Protein AF-A0A0E0KAC9-F1 (afdb_monomer_lite)

Organism: Or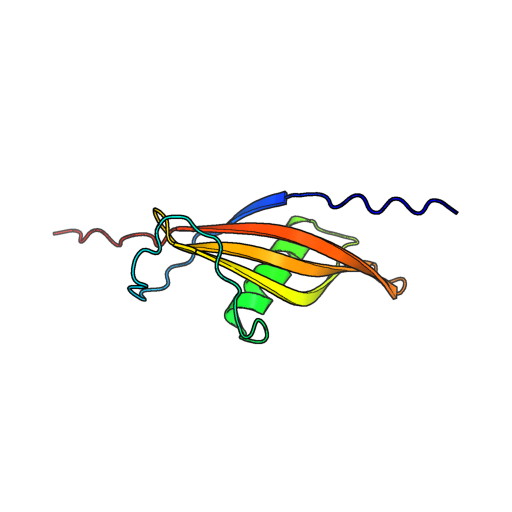yza punctata (NCBI:txid4537)

Radius of gyration: 15.36 Å; chains: 1; bounding box: 44×31×40 Å

InterPro domains:
  IPR027214 Cystatin [PTHR47116] (4-94)
  IPR046350 Cystatin superfamily [SSF54403] (27-96)

pLDDT: mean 71.43, std 19.16, range [36.19, 92.94]

Secondary structure (DSSP, 8-state):
--------EEEEEEE-----------S--EEPS---SHHHHHHHHHHHHHH-TT-EEEEEEEEEEEEESEEEEEEEEEEE-TTS-EEEEEEEEEEE--------

Structure (mmCIF, N/CA/C/O backbone):
data_AF-A0A0E0KAC9-F1
#
_entry.id   AF-A0A0E0KAC9-F1
#
loop_
_atom_site.group_PDB
_atom_site.id
_atom_site.type_symbol
_atom_site.label_atom_id
_atom_site.label_alt_id
_atom_site.label_comp_id
_atom_site.label_asym_id
_atom_site.label_entity_id
_atom_site.label_seq_id
_atom_site.pdbx_PDB_ins_code
_atom_site.Cartn_x
_atom_site.Cartn_y
_atom_site.Cartn_z
_atom_site.occupancy
_atom_site.B_iso_or_equiv
_atom_site.auth_seq_id
_atom_site.auth_comp_id
_atom_site.auth_asym_id
_atom_site.auth_atom_id
_atom_site.pdbx_PDB_model_num
ATOM 1 N N . MET A 1 1 ? 11.929 13.397 -23.222 1.00 40.72 1 MET A N 1
ATOM 2 C CA . MET A 1 1 ? 11.764 13.675 -21.781 1.00 40.72 1 MET A CA 1
ATOM 3 C C . MET A 1 1 ? 10.333 14.124 -21.546 1.00 40.72 1 MET A C 1
ATOM 5 O O . MET A 1 1 ? 9.969 15.207 -21.978 1.00 40.72 1 MET A O 1
ATOM 9 N N . ARG A 1 2 ? 9.494 13.271 -20.958 1.00 36.19 2 ARG A N 1
ATOM 10 C CA . ARG A 1 2 ? 8.177 13.662 -20.447 1.00 36.19 2 ARG A CA 1
ATOM 11 C C . ARG A 1 2 ? 8.116 13.187 -19.005 1.00 36.19 2 ARG A C 1
ATOM 13 O O . ARG A 1 2 ? 7.694 12.076 -18.722 1.00 36.19 2 ARG A O 1
ATOM 20 N N . THR A 1 3 ? 8.656 14.007 -18.112 1.00 47.09 3 THR A N 1
ATOM 21 C CA . THR A 1 3 ? 8.401 13.917 -16.676 1.00 47.09 3 THR A CA 1
ATOM 22 C C . THR A 1 3 ? 6.943 14.287 -16.462 1.00 47.09 3 THR A C 1
ATOM 24 O O . THR A 1 3 ? 6.596 15.458 -16.337 1.00 47.09 3 THR A O 1
ATOM 27 N N . SER A 1 4 ? 6.073 13.291 -16.499 1.00 42.19 4 SER A N 1
ATOM 28 C CA . SER A 1 4 ? 4.675 13.453 -16.129 1.00 42.19 4 SER A CA 1
ATOM 29 C C . SER A 1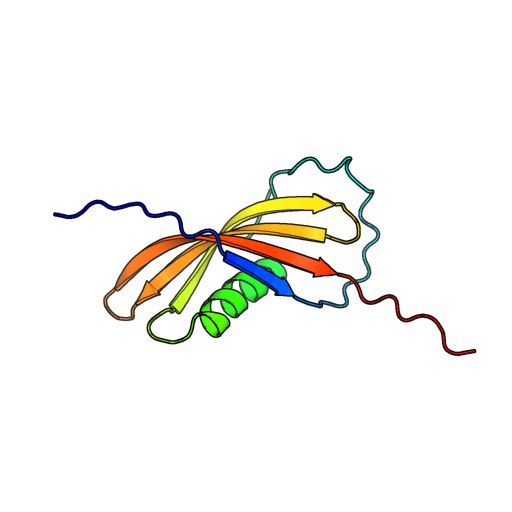 4 ? 4.425 12.535 -14.946 1.00 42.19 4 SER A C 1
ATOM 31 O O . SER A 1 4 ? 4.032 11.387 -15.109 1.00 42.19 4 SER A O 1
ATOM 33 N N . CYS A 1 5 ? 4.701 13.053 -13.746 1.00 42.25 5 CYS A N 1
ATOM 34 C CA . CYS A 1 5 ? 4.273 12.477 -12.475 1.00 42.25 5 CYS A CA 1
ATOM 35 C C . CYS A 1 5 ? 2.743 12.591 -12.368 1.00 42.25 5 CYS A C 1
ATOM 37 O O . CYS A 1 5 ? 2.223 13.386 -11.590 1.00 42.25 5 CYS A O 1
ATOM 39 N N . ALA A 1 6 ? 2.009 11.860 -13.202 1.00 42.56 6 ALA A N 1
ATOM 40 C CA . ALA A 1 6 ? 0.571 11.725 -13.055 1.00 42.56 6 ALA A CA 1
ATOM 41 C C . ALA A 1 6 ? 0.330 10.687 -11.957 1.00 42.56 6 ALA A C 1
ATOM 43 O O . ALA A 1 6 ? 0.359 9.484 -12.204 1.00 42.56 6 ALA A O 1
ATOM 44 N N . ALA A 1 7 ? 0.144 11.147 -10.720 1.00 42.84 7 ALA A N 1
ATOM 45 C CA . ALA A 1 7 ? -0.365 10.293 -9.659 1.00 42.84 7 ALA A CA 1
ATOM 46 C C . ALA A 1 7 ? -1.823 9.946 -9.996 1.00 42.84 7 ALA A C 1
ATOM 48 O O . ALA A 1 7 ? -2.740 10.687 -9.649 1.00 42.84 7 ALA A O 1
ATOM 49 N N . ALA A 1 8 ? -2.034 8.852 -10.730 1.00 46.41 8 ALA A N 1
ATOM 50 C CA . ALA A 1 8 ? -3.355 8.266 -10.894 1.00 46.41 8 ALA A CA 1
ATOM 51 C C . ALA A 1 8 ? -3.876 7.881 -9.501 1.00 46.41 8 ALA A C 1
ATOM 53 O O . ALA A 1 8 ? -3.180 7.188 -8.760 1.00 46.41 8 ALA A O 1
ATOM 54 N N . ILE A 1 9 ? -5.057 8.380 -9.131 1.00 45.03 9 ILE A N 1
ATOM 55 C CA . ILE A 1 9 ? -5.749 8.015 -7.892 1.00 45.03 9 ILE A CA 1
ATOM 56 C C . ILE A 1 9 ? -6.815 6.995 -8.286 1.00 45.03 9 ILE A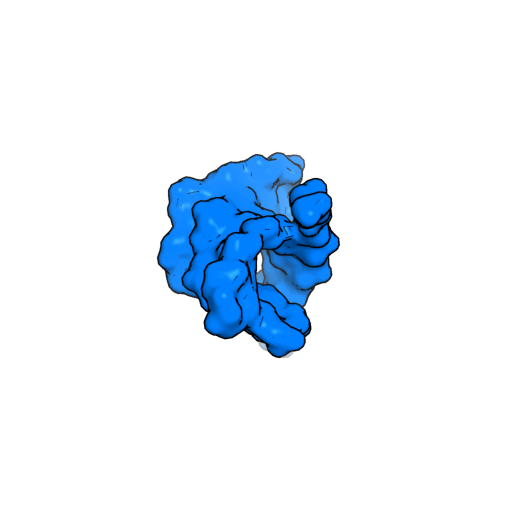 C 1
ATOM 58 O O . ILE A 1 9 ? -7.761 7.341 -8.988 1.00 45.03 9 ILE A O 1
ATOM 62 N N . LEU A 1 10 ? -6.630 5.744 -7.868 1.00 50.53 10 LEU A N 1
ATOM 63 C CA . LEU A 1 10 ? -7.565 4.642 -8.103 1.00 50.53 10 LEU A CA 1
ATOM 64 C C . LEU A 1 10 ? -8.240 4.260 -6.784 1.00 50.53 10 LEU A C 1
ATOM 66 O O . LEU A 1 10 ? -7.556 4.127 -5.767 1.00 50.53 10 LEU A O 1
ATOM 70 N N . LEU A 1 11 ? -9.563 4.103 -6.819 1.00 50.47 11 LEU A N 1
ATOM 71 C CA . LEU A 1 11 ? -10.410 3.738 -5.685 1.00 50.47 11 LEU A CA 1
ATOM 72 C C . LEU A 1 11 ? -10.928 2.318 -5.907 1.00 50.47 11 LEU A C 1
ATOM 74 O O . LEU A 1 11 ? -11.662 2.083 -6.865 1.00 50.47 11 LEU A O 1
ATOM 78 N N . ILE A 1 12 ? -10.527 1.380 -5.053 1.00 57.62 12 ILE A N 1
ATOM 79 C CA . ILE A 1 12 ? -10.849 -0.039 -5.217 1.00 57.62 12 ILE A CA 1
ATOM 80 C C . ILE A 1 12 ? -11.465 -0.565 -3.914 1.00 57.62 12 ILE A C 1
ATOM 82 O O . ILE A 1 12 ? -10.965 -0.309 -2.821 1.00 57.62 12 ILE A O 1
ATOM 86 N N . VAL A 1 13 ? -12.597 -1.262 -4.004 1.00 53.97 13 VAL A N 1
ATOM 87 C CA . VAL A 1 13 ? -13.338 -1.761 -2.834 1.00 53.97 13 VAL A CA 1
ATOM 88 C C . VAL A 1 13 ? -12.980 -3.229 -2.613 1.00 53.97 13 VAL A C 1
ATOM 90 O O . VAL A 1 13 ? -13.336 -4.077 -3.426 1.00 53.97 13 VAL A O 1
ATOM 93 N N . ALA A 1 14 ? -12.267 -3.533 -1.529 1.00 54.12 14 ALA A N 1
ATOM 94 C CA . ALA A 1 14 ? -11.881 -4.892 -1.160 1.00 54.12 14 ALA A CA 1
ATOM 95 C C . ALA A 1 14 ? -12.733 -5.371 0.023 1.00 54.12 14 ALA A C 1
ATOM 97 O O . ALA A 1 14 ? -12.659 -4.825 1.118 1.00 54.12 14 ALA A O 1
ATOM 98 N N . VAL A 1 15 ? -13.531 -6.422 -0.157 1.00 45.19 15 VAL A N 1
ATOM 99 C CA . VAL A 1 15 ? -14.273 -7.036 0.956 1.00 45.19 15 VAL A CA 1
ATOM 100 C C . VAL A 1 15 ? -13.360 -8.057 1.636 1.00 45.19 15 VAL A C 1
ATOM 102 O O . VAL A 1 15 ? -13.108 -9.124 1.083 1.00 45.19 15 VAL A O 1
ATOM 105 N N . ALA A 1 16 ? -12.846 -7.737 2.826 1.00 44.41 16 ALA A N 1
ATOM 106 C CA . ALA A 1 16 ? -12.033 -8.655 3.625 1.00 44.41 16 ALA A CA 1
ATOM 107 C C . ALA A 1 16 ? -12.674 -8.887 5.001 1.00 44.41 16 ALA A C 1
ATOM 109 O O . ALA A 1 16 ? -12.963 -7.946 5.741 1.00 44.41 16 ALA A O 1
ATOM 110 N N . ALA A 1 17 ? -12.882 -10.156 5.359 1.00 37.41 17 ALA A N 1
ATOM 111 C CA . ALA A 1 17 ? -13.380 -10.561 6.669 1.00 37.41 17 ALA A CA 1
ATOM 112 C C . ALA A 1 17 ? -12.226 -10.574 7.688 1.00 37.41 17 ALA A C 1
ATOM 114 O O . ALA A 1 17 ? -11.546 -11.583 7.857 1.00 37.41 17 ALA A O 1
ATOM 115 N N . ALA A 1 18 ? -11.982 -9.445 8.353 1.00 40.69 18 ALA A N 1
ATOM 116 C CA . ALA A 1 18 ? -11.028 -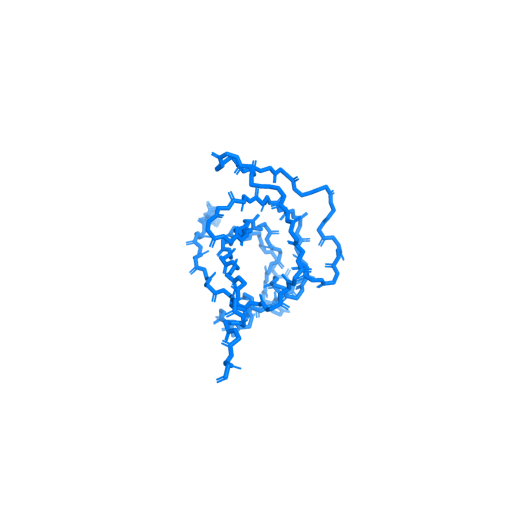9.352 9.457 1.00 40.69 18 ALA A CA 1
ATOM 117 C C . ALA A 1 18 ? -11.717 -8.766 10.697 1.00 40.69 18 ALA A C 1
ATOM 119 O O . ALA A 1 18 ? -12.050 -7.584 10.742 1.00 40.69 18 ALA A O 1
ATOM 120 N N . ALA A 1 19 ? -11.936 -9.607 11.709 1.00 38.81 19 ALA A N 1
ATOM 121 C CA . ALA A 1 19 ? -12.463 -9.192 13.002 1.00 38.81 19 ALA A CA 1
ATOM 122 C C . ALA A 1 19 ? -11.329 -8.620 13.868 1.00 38.81 19 ALA A C 1
ATOM 124 O O . ALA A 1 19 ? -10.624 -9.349 14.561 1.00 38.81 19 ALA A O 1
ATOM 125 N N . ALA A 1 20 ? -11.154 -7.303 13.827 1.00 41.09 20 ALA A N 1
ATOM 126 C CA . ALA A 1 20 ? -10.424 -6.561 14.845 1.00 41.09 20 ALA A CA 1
ATOM 127 C C . ALA A 1 20 ? -11.165 -5.245 15.086 1.00 41.09 20 ALA A C 1
ATOM 129 O O . ALA A 1 20 ? -11.274 -4.414 14.187 1.00 41.09 20 ALA A O 1
ATOM 130 N N . ALA A 1 21 ? -11.711 -5.073 16.291 1.00 43.06 21 ALA A N 1
ATOM 131 C CA . ALA A 1 21 ? -12.328 -3.824 16.713 1.00 43.06 21 ALA A CA 1
ATOM 132 C C . ALA A 1 21 ? -11.231 -2.759 16.860 1.00 43.06 21 ALA A C 1
ATOM 134 O O . ALA A 1 21 ? -10.556 -2.680 17.885 1.00 43.06 21 ALA A O 1
ATOM 135 N N . VAL A 1 22 ? -11.005 -1.978 15.804 1.00 49.25 22 VAL A N 1
ATOM 136 C CA . VAL A 1 22 ? -10.117 -0.813 15.839 1.00 49.25 22 VAL A CA 1
ATOM 137 C C . VAL A 1 22 ? -10.982 0.390 16.197 1.00 49.25 22 VAL A C 1
ATOM 139 O O . VAL A 1 22 ? -11.963 0.664 15.509 1.00 49.25 22 VAL A O 1
ATOM 142 N N . ALA A 1 23 ? -10.659 1.059 17.307 1.00 46.25 23 ALA A N 1
ATOM 143 C CA . ALA A 1 23 ? -11.359 2.250 17.785 1.00 46.25 23 ALA A CA 1
ATOM 144 C C . ALA A 1 23 ? -11.567 3.249 16.639 1.00 46.25 23 ALA A C 1
ATOM 146 O O . ALA A 1 23 ? -10.619 3.554 15.921 1.00 46.25 23 ALA A O 1
ATOM 147 N N . ALA A 1 24 ? -12.800 3.716 16.444 1.00 46.38 24 ALA A N 1
ATOM 148 C CA . ALA A 1 24 ? -13.129 4.672 15.397 1.00 46.38 24 ALA A CA 1
ATOM 149 C C . ALA A 1 24 ? -12.372 5.990 15.636 1.00 46.38 24 ALA A C 1
ATOM 151 O O . ALA A 1 24 ? -12.770 6.794 16.475 1.00 46.38 24 ALA A O 1
ATOM 152 N N . ASP A 1 25 ? -11.262 6.181 14.925 1.00 54.00 25 ASP A N 1
ATOM 153 C CA . ASP A 1 25 ? -10.661 7.492 14.711 1.00 54.00 25 ASP A CA 1
ATOM 154 C C . ASP A 1 25 ? -11.632 8.328 13.858 1.00 54.00 25 ASP A C 1
ATOM 156 O O . ASP A 1 25 ? -12.295 7.810 12.963 1.00 54.00 25 ASP A O 1
ATOM 160 N N . ASP A 1 26 ? -11.726 9.614 14.173 1.00 55.78 26 ASP A N 1
ATOM 161 C CA . ASP A 1 26 ? -12.676 10.654 13.735 1.00 55.78 26 ASP A CA 1
ATOM 162 C C . ASP A 1 26 ? -12.774 10.958 12.219 1.00 55.78 26 ASP A C 1
ATOM 164 O O . ASP A 1 26 ? -13.270 12.012 11.815 1.00 55.78 26 ASP A O 1
ATOM 168 N N . GLY A 1 27 ? -12.313 10.057 11.354 1.00 64.50 27 GLY A N 1
ATOM 169 C CA . GLY A 1 27 ? -12.193 10.289 9.920 1.00 64.50 27 GLY A CA 1
ATOM 170 C C . GLY A 1 27 ? -10.867 10.934 9.504 1.00 64.50 27 GLY A C 1
ATOM 171 O O . GLY A 1 27 ? -10.688 11.224 8.320 1.00 64.50 27 GLY A O 1
ATOM 172 N N . SER A 1 28 ? -9.901 11.123 10.403 1.00 82.00 28 SER A N 1
ATOM 173 C CA . SER A 1 28 ? -8.549 11.533 10.015 1.00 82.00 28 SER A CA 1
ATOM 174 C C . SER A 1 28 ? -7.723 10.370 9.442 1.00 82.00 28 SER A C 1
ATOM 176 O O . SER A 1 28 ? -7.813 9.222 9.878 1.00 82.00 28 SER A O 1
ATOM 178 N N . TRP A 1 29 ? -6.888 10.662 8.441 1.00 87.38 29 TRP A N 1
ATOM 179 C CA . TRP A 1 29 ? -5.947 9.693 7.873 1.00 87.38 29 TRP A CA 1
ATOM 180 C C . TRP A 1 29 ? -4.690 9.586 8.741 1.00 87.38 29 TRP A C 1
ATOM 182 O O . TRP A 1 29 ? -3.826 10.466 8.707 1.00 87.38 29 TRP A O 1
ATOM 192 N N . THR A 1 30 ? -4.523 8.471 9.444 1.00 89.75 30 THR A N 1
ATOM 193 C CA . THR A 1 30 ? -3.350 8.199 10.282 1.00 89.75 30 THR A CA 1
ATOM 194 C C . THR A 1 30 ? -2.280 7.420 9.506 1.00 89.75 30 THR A C 1
ATOM 196 O O . THR A 1 30 ? -2.608 6.437 8.834 1.00 89.75 30 THR A O 1
ATOM 199 N N . PRO A 1 31 ? -0.988 7.786 9.591 1.00 90.75 31 PRO A N 1
ATOM 200 C CA . PRO A 1 31 ? 0.092 6.993 9.007 1.00 90.75 31 PRO A CA 1
ATOM 201 C C . PRO A 1 31 ? 0.137 5.566 9.567 1.00 90.75 31 PRO A C 1
ATOM 203 O O . PRO A 1 31 ? 0.002 5.351 10.771 1.00 90.75 31 PRO A O 1
ATOM 206 N N . ILE A 1 32 ? 0.383 4.587 8.699 1.00 89.44 32 ILE A N 1
ATOM 207 C CA . ILE A 1 32 ? 0.663 3.208 9.105 1.00 89.44 32 ILE A CA 1
ATOM 208 C C . ILE A 1 32 ? 2.165 3.099 9.367 1.00 89.44 32 ILE A C 1
ATOM 210 O O . ILE A 1 32 ? 2.966 3.306 8.457 1.00 89.44 32 ILE A O 1
ATOM 214 N N . GLY A 1 33 ? 2.545 2.766 10.603 1.00 87.50 33 GLY A N 1
ATOM 215 C CA . GLY A 1 33 ? 3.953 2.723 11.018 1.00 87.50 33 GLY A CA 1
ATOM 216 C C . GLY A 1 33 ? 4.800 1.714 10.236 1.00 87.50 33 GLY A C 1
ATOM 217 O O . GLY A 1 33 ? 5.930 2.019 9.868 1.00 87.50 33 GLY A O 1
ATOM 218 N N . SER A 1 34 ? 4.247 0.535 9.933 1.00 90.94 34 SER A N 1
ATOM 219 C CA . SER A 1 34 ? 4.894 -0.448 9.062 1.00 90.94 34 SER A CA 1
ATOM 220 C C . SER A 1 34 ? 3.910 -1.055 8.072 1.00 90.94 34 SER A C 1
ATOM 222 O O . SER A 1 34 ? 2.879 -1.603 8.457 1.00 90.94 34 SER A O 1
ATOM 224 N N . VAL A 1 35 ? 4.266 -0.994 6.789 1.00 90.19 35 VAL A N 1
ATOM 225 C CA . VAL A 1 35 ? 3.502 -1.587 5.683 1.00 90.19 35 VAL A CA 1
ATOM 226 C C . VAL A 1 35 ? 4.075 -2.921 5.205 1.00 90.19 35 VAL A C 1
ATOM 228 O O . VAL A 1 35 ? 3.572 -3.494 4.245 1.00 90.19 35 VAL A O 1
ATOM 231 N N . SER A 1 36 ? 5.123 -3.442 5.851 1.00 90.25 36 SER A N 1
ATOM 232 C CA . SER A 1 36 ? 5.749 -4.715 5.460 1.00 90.25 36 SER A CA 1
ATOM 233 C C . SER A 1 36 ? 4.916 -5.947 5.824 1.00 90.25 36 SER A C 1
ATOM 235 O O . SER A 1 36 ? 5.223 -7.044 5.362 1.00 90.25 36 SER A O 1
ATOM 237 N N . GLY A 1 37 ? 3.866 -5.782 6.634 1.00 90.19 37 GLY A N 1
ATOM 238 C CA . GLY A 1 37 ? 2.963 -6.867 7.007 1.00 90.19 37 GLY A CA 1
ATOM 239 C C . GLY A 1 37 ? 2.315 -7.524 5.785 1.00 90.19 37 GLY A C 1
ATOM 240 O O . GLY A 1 37 ? 1.892 -6.835 4.854 1.00 90.19 37 GLY A O 1
ATOM 241 N N . ALA A 1 38 ? 2.205 -8.856 5.814 1.00 90.25 38 ALA A N 1
ATOM 242 C CA . ALA A 1 38 ? 1.699 -9.656 4.696 1.00 90.25 38 ALA A CA 1
ATOM 243 C C . ALA A 1 38 ? 0.329 -9.177 4.189 1.00 90.25 38 ALA A C 1
ATOM 245 O O . ALA A 1 38 ? 0.124 -9.087 2.983 1.00 90.25 38 ALA A O 1
ATOM 246 N N . HIS A 1 39 ? -0.566 -8.778 5.097 1.00 85.81 39 HIS A N 1
ATOM 247 C CA . HIS A 1 39 ? -1.884 -8.245 4.751 1.00 85.81 39 HIS A CA 1
ATOM 248 C C . HIS A 1 39 ? -1.813 -7.006 3.837 1.00 85.81 39 HIS A C 1
ATOM 250 O O . HIS A 1 39 ? -2.503 -6.943 2.824 1.00 85.81 39 HIS A O 1
ATOM 256 N N . PHE A 1 40 ? -0.935 -6.040 4.130 1.00 89.06 40 PHE A N 1
ATOM 257 C CA . PHE A 1 40 ? -0.798 -4.835 3.304 1.00 89.06 40 PHE A CA 1
ATOM 258 C C . PHE A 1 40 ? -0.159 -5.140 1.950 1.00 89.06 40 PHE A C 1
ATOM 260 O O . PHE A 1 40 ? -0.567 -4.581 0.935 1.00 89.06 40 PHE A O 1
ATOM 267 N N . GLN A 1 41 ? 0.811 -6.058 1.916 1.00 92.94 41 GLN A N 1
ATOM 268 C CA . GLN A 1 41 ? 1.427 -6.488 0.661 1.00 92.94 41 GLN A CA 1
ATOM 269 C C . GLN A 1 41 ? 0.424 -7.226 -0.237 1.00 92.94 41 GLN A C 1
ATOM 271 O O . GLN A 1 41 ? 0.408 -6.981 -1.437 1.00 92.94 41 GLN A O 1
ATOM 276 N N . GLN A 1 42 ? -0.457 -8.053 0.334 1.00 90.31 42 GLN A N 1
ATOM 277 C CA . GLN A 1 42 ? -1.542 -8.708 -0.402 1.00 90.31 42 GLN A CA 1
ATOM 278 C C . GLN A 1 42 ? -2.521 -7.699 -1.008 1.00 90.31 42 GLN A C 1
ATOM 280 O O . GLN A 1 42 ? -2.888 -7.848 -2.169 1.00 90.31 42 GLN A O 1
ATOM 285 N N . LEU A 1 43 ? -2.899 -6.650 -0.266 1.00 87.50 43 LEU A N 1
ATOM 286 C CA . LEU A 1 43 ? -3.744 -5.585 -0.817 1.00 87.50 43 LEU A CA 1
ATOM 287 C C . LEU A 1 43 ? -3.048 -4.880 -1.985 1.00 87.50 43 LEU A C 1
ATOM 289 O O . LEU A 1 43 ? -3.656 -4.689 -3.029 1.00 87.50 43 LEU A O 1
ATOM 293 N N . GLY A 1 44 ? -1.763 -4.544 -1.848 1.00 87.31 44 GLY A N 1
ATOM 294 C CA . GLY A 1 44 ? -0.998 -3.943 -2.941 1.00 87.31 44 GLY A CA 1
ATOM 295 C C . GLY A 1 44 ? -0.855 -4.853 -4.171 1.00 87.31 44 GLY A C 1
ATOM 296 O O . GLY A 1 44 ? -0.946 -4.363 -5.295 1.00 87.31 44 GLY A O 1
ATOM 297 N N . GLN A 1 45 ? -0.662 -6.160 -3.966 1.00 90.19 45 GLN A N 1
ATOM 298 C CA . GLN A 1 45 ? -0.617 -7.156 -5.040 1.00 90.19 45 GLN A CA 1
ATOM 299 C C . GLN A 1 45 ? -1.954 -7.234 -5.771 1.00 90.19 45 GLN A C 1
ATOM 301 O O . GLN A 1 45 ? -1.978 -7.164 -6.994 1.00 90.19 45 GLN A O 1
ATOM 306 N N . TRP A 1 46 ? -3.055 -7.305 -5.024 1.00 87.38 46 TRP A N 1
ATOM 307 C CA . TRP A 1 46 ? -4.392 -7.356 -5.600 1.00 87.38 46 TRP A CA 1
ATOM 308 C C . TRP A 1 46 ? -4.685 -6.144 -6.492 1.00 87.38 46 TRP A C 1
ATOM 310 O O . TRP A 1 46 ? -5.232 -6.307 -7.576 1.00 87.38 46 TRP A O 1
ATOM 320 N N . VAL A 1 47 ? -4.238 -4.943 -6.101 1.00 84.75 47 VAL A N 1
ATOM 321 C CA . VAL A 1 47 ? -4.362 -3.756 -6.964 1.00 84.75 47 VAL A CA 1
ATOM 322 C C . VAL A 1 47 ? -3.593 -3.915 -8.280 1.00 84.75 47 VAL A C 1
ATOM 324 O O . VAL A 1 47 ? -4.087 -3.519 -9.332 1.00 84.75 47 VAL A O 1
ATOM 327 N N . ALA A 1 48 ? -2.390 -4.491 -8.254 1.00 85.88 48 ALA A N 1
ATOM 328 C CA . ALA A 1 48 ? -1.647 -4.741 -9.487 1.00 85.88 48 ALA A CA 1
ATOM 329 C C . ALA A 1 48 ? -2.323 -5.802 -10.369 1.00 85.88 48 ALA A C 1
ATOM 331 O O . ALA A 1 48 ? -2.290 -5.677 -11.591 1.00 85.88 48 ALA A O 1
ATOM 332 N N . ASP A 1 49 ? -2.929 -6.820 -9.754 1.00 88.25 49 ASP A N 1
ATOM 333 C CA . ASP A 1 49 ? -3.659 -7.868 -10.466 1.00 88.25 49 ASP A CA 1
ATOM 334 C C . ASP A 1 49 ? -4.916 -7.304 -11.148 1.00 88.25 49 ASP A C 1
ATOM 336 O O . ASP A 1 49 ? -5.170 -7.631 -12.307 1.00 88.25 49 ASP A O 1
ATOM 340 N N . ASP A 1 50 ? -5.643 -6.404 -10.476 1.00 85.75 50 ASP A N 1
ATOM 341 C CA . ASP A 1 50 ? -6.810 -5.697 -11.026 1.00 85.75 50 ASP A CA 1
ATOM 342 C C . ASP A 1 50 ? -6.431 -4.777 -12.200 1.00 85.75 50 ASP A C 1
ATOM 344 O O . ASP A 1 50 ? -7.105 -4.753 -13.230 1.00 85.75 50 ASP A O 1
ATOM 348 N N . LEU A 1 51 ? -5.288 -4.086 -12.101 1.00 83.75 51 LEU A N 1
ATOM 349 C CA . LEU A 1 51 ? -4.747 -3.273 -13.199 1.00 83.75 51 LEU A CA 1
ATOM 350 C C . LEU A 1 51 ? -4.328 -4.106 -14.418 1.00 83.75 51 LEU A C 1
ATOM 352 O O . LEU A 1 51 ? -4.271 -3.582 -15.534 1.00 83.75 51 LEU A O 1
ATOM 356 N N . GLY A 1 52 ? -4.017 -5.385 -14.213 1.00 83.56 52 GLY A N 1
ATOM 357 C CA . GLY A 1 52 ? -3.626 -6.308 -15.265 1.00 83.56 52 GLY A CA 1
ATOM 358 C C . GLY A 1 52 ? -2.270 -5.998 -15.912 1.00 83.56 52 GLY A C 1
ATOM 359 O O . GLY A 1 52 ? -1.507 -5.106 -15.532 1.00 83.56 52 GLY A O 1
ATOM 360 N N . ALA A 1 53 ? -1.922 -6.786 -16.931 1.00 84.06 53 ALA A N 1
ATOM 361 C CA . ALA A 1 53 ? -0.657 -6.623 -17.641 1.00 84.06 53 ALA A CA 1
ATOM 362 C C . ALA A 1 53 ? -0.574 -5.255 -18.363 1.00 84.06 53 ALA A C 1
ATOM 364 O O . ALA A 1 53 ? -1.562 -4.805 -18.936 1.00 84.06 53 ALA A O 1
ATOM 365 N N . PRO A 1 54 ? 0.612 -4.610 -18.415 1.00 82.62 54 PRO A N 1
ATOM 366 C CA . PRO A 1 54 ? 1.922 -5.128 -18.018 1.00 82.62 54 PRO A CA 1
ATOM 367 C C . PRO A 1 54 ? 2.303 -4.845 -16.555 1.00 82.62 54 PRO A C 1
ATOM 369 O O . PRO A 1 54 ? 3.476 -5.022 -16.216 1.00 82.62 54 PRO A O 1
ATOM 372 N N . MET A 1 55 ? 1.372 -4.391 -15.712 1.00 84.81 55 MET A N 1
ATOM 373 C CA . MET A 1 55 ? 1.677 -3.978 -14.345 1.00 84.81 55 MET A CA 1
ATOM 374 C C . MET A 1 55 ? 2.068 -5.175 -13.481 1.00 84.81 55 MET A C 1
ATOM 376 O O . MET A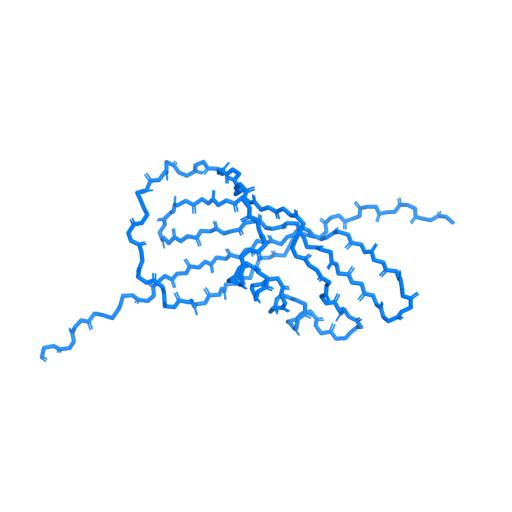 1 55 ? 1.426 -6.221 -13.472 1.00 84.81 55 MET A O 1
ATOM 380 N N . ARG A 1 56 ? 3.181 -5.026 -12.768 1.00 88.44 56 ARG A N 1
ATOM 381 C CA . ARG A 1 56 ? 3.667 -5.962 -11.762 1.00 88.44 56 ARG A CA 1
ATOM 382 C C . ARG A 1 56 ? 3.786 -5.241 -10.441 1.00 88.44 56 ARG A C 1
ATOM 384 O O . ARG A 1 56 ? 4.365 -4.156 -10.370 1.00 88.44 56 ARG A O 1
ATOM 391 N N . PHE A 1 57 ? 3.280 -5.883 -9.404 1.00 90.69 57 PHE A N 1
ATOM 392 C CA . PHE A 1 57 ? 3.509 -5.476 -8.034 1.00 90.69 57 PHE A CA 1
ATOM 393 C C . PHE A 1 57 ? 4.964 -5.721 -7.627 1.00 90.69 57 PHE A C 1
ATOM 395 O O . PHE A 1 57 ? 5.531 -6.772 -7.930 1.00 90.69 57 PHE A O 1
ATOM 402 N N . TYR A 1 58 ? 5.552 -4.762 -6.911 1.00 91.19 58 TYR A N 1
ATOM 403 C CA . TYR A 1 58 ? 6.839 -4.951 -6.239 1.00 91.19 58 TYR A CA 1
ATOM 404 C C . TYR A 1 58 ? 6.688 -4.929 -4.723 1.00 91.19 58 TYR A C 1
ATOM 406 O O . TYR A 1 58 ? 7.149 -5.845 -4.048 1.00 91.19 58 TYR A O 1
ATOM 414 N N . ARG A 1 59 ? 6.096 -3.856 -4.183 1.00 92.69 59 ARG A N 1
ATOM 415 C CA . ARG A 1 59 ? 5.826 -3.704 -2.747 1.00 92.69 59 ARG A CA 1
ATOM 416 C C . ARG A 1 59 ? 4.927 -2.513 -2.462 1.00 92.69 59 ARG A C 1
ATOM 418 O O . ARG A 1 59 ? 4.949 -1.516 -3.187 1.00 92.69 59 ARG A O 1
ATOM 425 N N . VAL A 1 60 ? 4.263 -2.545 -1.314 1.00 91.94 60 VAL A N 1
ATOM 426 C CA . VAL A 1 60 ? 3.753 -1.322 -0.681 1.00 91.94 60 VAL A CA 1
ATOM 427 C C . VAL A 1 60 ? 4.917 -0.552 -0.054 1.00 91.94 60 VAL A C 1
ATOM 429 O O . VAL A 1 60 ? 5.724 -1.120 0.681 1.00 91.94 60 VAL A O 1
ATOM 432 N N . VAL A 1 61 ? 5.021 0.739 -0.372 1.00 92.38 61 VAL A N 1
ATOM 433 C CA . VAL A 1 61 ? 6.086 1.648 0.084 1.00 92.38 61 VAL A CA 1
ATOM 434 C C . VAL A 1 61 ? 5.679 2.371 1.363 1.00 92.38 61 VAL A C 1
ATOM 436 O O . VAL A 1 61 ? 6.484 2.512 2.277 1.00 92.38 61 VAL A O 1
ATOM 439 N N . SER A 1 62 ? 4.436 2.840 1.427 1.00 90.19 62 SER A N 1
ATOM 440 C CA . SER A 1 62 ? 3.873 3.500 2.604 1.00 90.19 62 SER A CA 1
ATOM 441 C C . SER A 1 62 ? 2.352 3.435 2.570 1.00 90.19 62 SER A C 1
ATOM 443 O O . SER A 1 62 ? 1.759 3.073 1.552 1.00 90.19 62 SER A O 1
ATOM 445 N N . GLY A 1 63 ? 1.714 3.765 3.690 1.00 89.50 63 GLY A N 1
ATOM 446 C CA . GLY A 1 63 ? 0.267 3.732 3.788 1.00 89.50 63 GLY A CA 1
ATOM 447 C C . GLY A 1 63 ? -0.281 4.641 4.874 1.00 89.50 63 GLY A C 1
ATOM 448 O O . GLY A 1 63 ? 0.410 4.975 5.838 1.00 89.50 63 GLY A O 1
ATOM 449 N N . LYS A 1 64 ? -1.539 5.025 4.706 1.00 91.44 64 LYS A N 1
ATOM 450 C CA . LYS A 1 64 ? -2.376 5.658 5.718 1.00 91.44 64 LYS A CA 1
ATOM 451 C C . LYS A 1 64 ? -3.621 4.808 5.917 1.00 91.44 64 LYS A C 1
ATOM 453 O O . LYS A 1 64 ? -4.055 4.128 4.989 1.00 91.44 64 LYS A O 1
ATOM 458 N N . ARG A 1 65 ? -4.186 4.854 7.114 1.00 88.62 65 ARG A N 1
ATOM 459 C CA . ARG A 1 65 ? -5.477 4.250 7.429 1.00 88.62 65 ARG A CA 1
ATOM 460 C C . ARG A 1 65 ? -6.437 5.306 7.945 1.00 88.62 65 ARG A C 1
ATOM 462 O O . ARG A 1 65 ? -6.000 6.294 8.524 1.00 88.62 65 ARG A O 1
ATOM 469 N N . GLN A 1 66 ? -7.718 5.066 7.760 1.00 86.00 66 GLN A N 1
ATOM 470 C CA . GLN A 1 66 ? -8.792 5.863 8.329 1.00 86.00 66 GLN A CA 1
ATOM 471 C C . GLN A 1 66 ? -9.865 4.886 8.805 1.00 86.00 66 GLN A C 1
ATOM 473 O O . GLN A 1 66 ? -10.281 4.009 8.045 1.00 86.00 66 GLN A O 1
ATOM 478 N N . ASN A 1 67 ? -10.299 5.026 10.054 1.00 78.44 67 ASN A N 1
ATOM 479 C CA . ASN A 1 67 ? -11.430 4.264 10.567 1.00 78.44 67 ASN A CA 1
ATOM 480 C C . ASN A 1 67 ? -12.710 5.050 10.241 1.00 78.44 67 ASN A C 1
ATOM 482 O O . ASN A 1 67 ? -12.809 6.237 10.528 1.00 78.44 67 ASN A O 1
ATOM 486 N N . ALA A 1 68 ? -13.656 4.412 9.559 1.00 74.19 68 ALA A N 1
ATOM 487 C CA . ALA A 1 68 ? -14.924 5.002 9.128 1.00 74.19 68 ALA A CA 1
ATOM 488 C C . ALA A 1 68 ? -16.045 3.962 9.331 1.00 74.19 68 ALA A C 1
ATOM 490 O O . ALA A 1 68 ? -16.054 3.253 10.336 1.00 74.19 68 ALA A O 1
ATOM 491 N N . ALA A 1 69 ? -16.961 3.791 8.372 1.00 69.94 69 ALA A N 1
ATOM 492 C CA . ALA A 1 69 ? -17.889 2.651 8.324 1.00 69.94 69 ALA A CA 1
ATOM 493 C C . ALA A 1 69 ? -17.178 1.345 7.878 1.00 69.94 69 ALA A C 1
ATOM 495 O O . ALA A 1 69 ? -17.629 0.645 6.973 1.00 69.94 69 ALA A O 1
ATOM 496 N N . GLY A 1 70 ? -16.009 1.067 8.460 1.00 74.00 70 GLY A N 1
ATOM 497 C CA . GLY A 1 70 ? -15.018 0.094 7.996 1.00 74.00 70 GLY A CA 1
ATOM 498 C C . GLY A 1 70 ? -13.596 0.630 8.184 1.00 74.00 70 GLY A C 1
ATOM 499 O O . GLY A 1 70 ? -13.388 1.614 8.897 1.00 74.00 70 GLY A O 1
ATOM 500 N N . ILE A 1 71 ? -12.618 0.004 7.531 1.00 78.88 71 ILE A N 1
ATOM 501 C CA . ILE A 1 71 ? -11.237 0.493 7.500 1.00 78.88 71 ILE A CA 1
ATOM 502 C C . ILE A 1 71 ? -10.911 0.897 6.066 1.00 78.88 71 ILE A C 1
ATOM 504 O O . ILE A 1 71 ? -10.929 0.071 5.158 1.00 78.88 71 ILE A O 1
ATOM 508 N N . ASN A 1 72 ? -10.572 2.163 5.859 1.00 83.31 72 ASN A N 1
ATOM 509 C CA . ASN A 1 72 ? -10.031 2.626 4.589 1.00 83.31 72 ASN A CA 1
ATOM 510 C C . ASN A 1 72 ? -8.506 2.622 4.669 1.00 83.31 72 ASN A C 1
ATOM 512 O O . ASN A 1 72 ? -7.919 3.066 5.659 1.00 83.31 72 ASN A O 1
ATOM 516 N N . TYR A 1 73 ? -7.858 2.163 3.607 1.00 85.56 73 TYR A N 1
ATOM 517 C CA . TYR A 1 73 ? -6.420 2.226 3.427 1.00 85.56 73 TYR A CA 1
ATOM 518 C C . TYR A 1 73 ? -6.084 3.094 2.226 1.00 85.56 73 TYR A C 1
ATOM 520 O O . TYR A 1 73 ? -6.715 3.015 1.183 1.00 85.56 73 TYR A O 1
ATOM 528 N N . GLN A 1 74 ? -5.035 3.888 2.344 1.00 88.81 74 GLN A N 1
ATOM 529 C CA . GLN A 1 74 ? -4.463 4.620 1.228 1.00 88.81 74 GLN A CA 1
ATOM 530 C C . GLN A 1 74 ? -2.989 4.261 1.150 1.00 88.81 74 GLN A C 1
ATOM 532 O O . GLN A 1 74 ? -2.224 4.614 2.044 1.00 88.81 74 GLN A O 1
ATOM 537 N N . PHE A 1 75 ? -2.583 3.554 0.102 1.00 88.81 75 PHE A N 1
ATOM 538 C CA . PHE A 1 75 ? -1.218 3.079 -0.077 1.00 88.81 75 PHE A CA 1
ATOM 539 C C . PHE A 1 75 ? -0.477 3.861 -1.156 1.00 88.81 75 PHE A C 1
ATOM 541 O O . PHE A 1 75 ? -1.051 4.309 -2.147 1.00 88.81 75 PHE A O 1
ATOM 548 N N . ILE A 1 76 ? 0.837 3.972 -0.980 1.00 88.81 76 ILE A N 1
ATOM 549 C CA . ILE A 1 76 ? 1.769 4.214 -2.075 1.00 88.81 76 ILE A CA 1
ATOM 550 C C . ILE A 1 76 ? 2.374 2.867 -2.443 1.00 88.81 76 ILE A C 1
ATOM 552 O O . ILE A 1 76 ? 3.061 2.252 -1.626 1.00 88.81 76 ILE A O 1
ATOM 556 N N . VAL A 1 77 ? 2.135 2.412 -3.665 1.00 89.00 77 VAL A N 1
ATOM 557 C CA . VAL A 1 77 ? 2.577 1.106 -4.157 1.00 89.00 77 VAL A CA 1
ATOM 558 C C . VAL A 1 77 ? 3.617 1.295 -5.247 1.00 89.00 77 VAL A C 1
ATOM 560 O O . VAL A 1 77 ? 3.429 2.089 -6.165 1.00 89.00 77 VAL A O 1
ATOM 563 N N . ALA A 1 78 ? 4.728 0.571 -5.139 1.00 87.56 78 ALA A N 1
ATOM 564 C CA . ALA A 1 78 ? 5.692 0.456 -6.219 1.00 87.56 78 ALA A CA 1
ATOM 565 C C . ALA A 1 78 ? 5.198 -0.614 -7.195 1.00 87.56 78 ALA A C 1
ATOM 567 O O . ALA A 1 78 ? 5.107 -1.792 -6.834 1.00 87.56 78 ALA A O 1
ATOM 568 N N . MET A 1 79 ? 4.880 -0.194 -8.416 1.00 88.38 79 MET A N 1
ATOM 569 C CA . MET A 1 79 ? 4.441 -1.069 -9.502 1.00 88.38 79 MET A CA 1
ATOM 570 C C . MET A 1 79 ? 5.179 -0.709 -10.784 1.00 88.38 79 MET A C 1
ATOM 572 O O . MET A 1 79 ? 5.703 0.393 -10.930 1.00 88.38 79 MET A O 1
ATOM 576 N N . GLY A 1 80 ? 5.257 -1.639 -11.722 1.00 85.12 80 GLY A N 1
ATOM 577 C CA . GLY A 1 80 ? 5.996 -1.392 -12.951 1.00 85.12 80 GLY A CA 1
ATOM 578 C C . GLY A 1 80 ? 5.921 -2.537 -13.936 1.00 85.12 80 GLY A C 1
ATOM 579 O O . GLY A 1 80 ? 5.382 -3.595 -13.632 1.00 85.12 80 GLY A O 1
ATOM 580 N N . ASN A 1 81 ? 6.478 -2.340 -15.124 1.00 79.56 81 ASN A N 1
ATOM 581 C CA . ASN A 1 81 ? 6.482 -3.374 -16.155 1.00 79.56 81 ASN A CA 1
ATOM 582 C C . ASN A 1 81 ? 7.702 -4.310 -16.029 1.00 79.56 81 ASN A C 1
ATOM 584 O O . ASN A 1 81 ? 8.635 -4.069 -15.260 1.00 79.56 81 ASN A O 1
ATOM 588 N N . ARG A 1 82 ? 7.716 -5.397 -16.817 1.00 67.00 82 ARG A N 1
ATOM 589 C CA . ARG A 1 82 ? 8.854 -6.343 -16.898 1.00 67.00 82 ARG A CA 1
ATOM 590 C C . ARG A 1 82 ? 10.162 -5.708 -17.387 1.00 67.00 82 ARG A C 1
ATOM 592 O O . ARG A 1 82 ? 11.209 -6.321 -17.226 1.00 67.00 82 ARG A O 1
ATOM 599 N N . VAL A 1 83 ? 10.105 -4.513 -17.974 1.00 69.44 83 VAL A N 1
ATOM 600 C CA . VAL A 1 83 ? 11.256 -3.798 -18.552 1.00 69.44 83 VAL A CA 1
ATOM 601 C C . VAL A 1 83 ? 12.034 -3.030 -17.468 1.00 69.44 83 VAL A C 1
ATOM 603 O O . VAL A 1 83 ? 12.955 -2.281 -17.769 1.00 69.44 83 VAL A O 1
ATOM 606 N N . GLY A 1 84 ? 11.696 -3.222 -16.186 1.00 59.72 84 GLY A N 1
ATOM 607 C CA . GLY A 1 84 ? 12.427 -2.641 -15.057 1.00 59.72 84 GLY A CA 1
ATOM 608 C C . GLY A 1 84 ? 12.072 -1.184 -14.766 1.00 59.72 84 GLY A C 1
ATOM 609 O O . GLY A 1 84 ? 12.680 -0.577 -13.888 1.00 59.72 84 GLY A O 1
ATOM 610 N N . VAL A 1 85 ? 11.076 -0.622 -15.457 1.00 70.19 85 VAL A N 1
ATOM 611 C CA . VAL A 1 85 ? 10.529 0.695 -15.117 1.00 70.19 85 VAL A CA 1
ATOM 612 C C . VAL A 1 85 ? 9.605 0.517 -13.918 1.00 70.19 85 VAL A C 1
ATOM 614 O O . VAL A 1 85 ? 8.562 -0.124 -14.041 1.00 70.19 85 VAL A O 1
ATOM 617 N N . MET A 1 86 ? 10.018 1.038 -12.761 1.00 75.44 86 MET A N 1
ATOM 618 C CA . MET A 1 86 ? 9.237 1.045 -11.524 1.00 75.44 86 MET A CA 1
ATOM 619 C C . MET A 1 86 ? 8.760 2.464 -11.227 1.00 75.44 86 MET A C 1
ATOM 621 O O . MET A 1 86 ? 9.583 3.366 -11.083 1.00 75.44 86 MET A O 1
ATOM 625 N N . ASP A 1 87 ? 7.455 2.630 -11.050 1.00 82.00 87 ASP A N 1
ATOM 626 C CA . ASP A 1 87 ? 6.827 3.885 -10.650 1.00 82.00 87 ASP A CA 1
ATOM 627 C C . ASP A 1 87 ? 6.050 3.712 -9.340 1.00 82.00 87 ASP A C 1
ATOM 629 O O . ASP A 1 87 ? 5.755 2.601 -8.886 1.00 82.00 87 ASP A O 1
ATOM 633 N N . LYS A 1 88 ? 5.751 4.837 -8.686 1.00 83.12 88 LYS A N 1
ATOM 634 C CA . LYS A 1 88 ? 4.965 4.870 -7.449 1.00 83.12 88 LYS A CA 1
ATOM 635 C C . LYS A 1 88 ? 3.550 5.334 -7.754 1.00 83.12 88 LYS A C 1
ATOM 637 O O . LYS A 1 88 ? 3.356 6.431 -8.269 1.00 83.12 88 LYS A O 1
ATOM 642 N N . TYR A 1 89 ? 2.580 4.531 -7.348 1.00 79.19 89 TYR A N 1
ATOM 643 C CA . TYR A 1 89 ? 1.161 4.777 -7.556 1.00 79.19 89 TYR A CA 1
ATOM 644 C C . TYR A 1 89 ? 0.474 4.995 -6.219 1.00 79.19 89 TYR A C 1
ATOM 646 O O . TYR A 1 89 ? 0.751 4.283 -5.252 1.00 79.19 89 TYR A O 1
ATOM 654 N N . LYS A 1 90 ? -0.425 5.977 -6.162 1.00 84.19 90 LYS A N 1
ATOM 655 C CA . LYS A 1 90 ? -1.295 6.182 -5.009 1.00 84.19 90 LYS A CA 1
ATOM 656 C C . LYS A 1 90 ? -2.583 5.398 -5.235 1.00 84.19 90 LYS A C 1
ATOM 658 O O . LYS A 1 90 ? -3.272 5.623 -6.222 1.00 84.19 90 LYS A O 1
ATOM 663 N N . VAL A 1 91 ? -2.916 4.512 -4.309 1.00 79.06 91 VAL A N 1
ATOM 664 C CA . VAL A 1 91 ? -4.100 3.652 -4.401 1.00 79.06 91 VAL A CA 1
ATOM 665 C C . VAL A 1 91 ? -4.904 3.783 -3.118 1.00 79.06 91 VAL A C 1
ATOM 667 O O . VAL A 1 91 ? -4.330 3.872 -2.032 1.00 79.06 91 VAL A O 1
ATOM 670 N N . GLU A 1 92 ? -6.221 3.834 -3.235 1.00 80.69 92 GLU A N 1
ATOM 671 C CA . GLU A 1 92 ? -7.136 3.865 -2.102 1.00 80.69 92 GLU A CA 1
ATOM 672 C C . GLU A 1 92 ? -7.969 2.589 -2.111 1.00 80.69 92 GLU A C 1
ATOM 674 O O . GLU A 1 92 ? -8.588 2.242 -3.115 1.00 80.69 92 GLU A O 1
ATOM 679 N N . VAL A 1 93 ? -7.918 1.862 -1.002 1.00 78.88 93 VAL A N 1
ATOM 680 C CA . VAL A 1 93 ? -8.571 0.575 -0.815 1.00 78.88 93 VAL A CA 1
ATOM 681 C C . VAL A 1 93 ? -9.560 0.699 0.331 1.00 78.88 93 VAL A C 1
ATOM 683 O O . VAL A 1 93 ? -9.169 0.941 1.472 1.00 78.88 93 VAL A O 1
ATOM 686 N N . HIS A 1 94 ? -10.839 0.504 0.041 1.00 73.62 94 HIS A N 1
ATOM 687 C CA . HIS A 1 94 ? -11.885 0.495 1.061 1.00 73.62 94 HIS A CA 1
ATOM 688 C C . HIS A 1 94 ? -12.123 -0.932 1.524 1.00 73.62 94 HIS A C 1
ATOM 690 O O . HIS A 1 94 ? -12.471 -1.780 0.704 1.00 73.62 94 HIS A O 1
ATOM 696 N N . VAL A 1 95 ? -11.943 -1.188 2.821 1.00 69.81 95 VAL A N 1
ATOM 697 C CA . VAL A 1 95 ? -12.181 -2.497 3.426 1.00 69.81 95 VAL A CA 1
ATOM 698 C C . VAL A 1 95 ? -13.402 -2.443 4.329 1.00 69.81 95 VAL A C 1
ATOM 700 O O . VAL A 1 95 ? -13.390 -1.855 5.412 1.00 69.81 95 VAL A O 1
ATOM 703 N N . THR A 1 96 ? -14.470 -3.100 3.887 1.00 66.00 96 THR A N 1
ATOM 704 C CA . THR A 1 96 ? -15.670 -3.308 4.699 1.00 66.00 96 THR A CA 1
ATOM 705 C C . THR A 1 96 ? -15.605 -4.692 5.325 1.00 66.00 96 THR A C 1
ATOM 707 O O . THR A 1 96 ? -15.505 -5.697 4.619 1.00 66.00 96 THR A O 1
ATOM 710 N N . VAL A 1 97 ? -15.686 -4.756 6.655 1.00 55.97 97 VAL A N 1
ATOM 711 C CA . VAL A 1 97 ? -15.880 -6.028 7.352 1.00 55.97 97 VAL A CA 1
ATOM 712 C C . VAL A 1 97 ? -17.329 -6.437 7.125 1.00 55.97 97 VAL A C 1
ATOM 714 O O . VAL A 1 97 ? -18.250 -5.742 7.556 1.00 55.97 97 VAL A O 1
ATOM 717 N N . ALA A 1 98 ? -17.549 -7.549 6.427 1.00 50.84 98 ALA A N 1
ATOM 718 C CA . ALA A 1 98 ? -18.872 -8.146 6.372 1.00 50.84 98 ALA A CA 1
ATOM 719 C C . ALA A 1 98 ? -19.242 -8.581 7.796 1.00 50.84 98 ALA A C 1
ATOM 721 O O . ALA A 1 98 ? -18.651 -9.514 8.340 1.00 50.84 98 ALA A O 1
ATOM 722 N N . ASN A 1 99 ? -20.202 -7.896 8.419 1.00 44.19 99 ASN A N 1
ATOM 723 C CA . ASN A 1 99 ? -20.838 -8.427 9.614 1.00 44.19 99 ASN A CA 1
ATOM 724 C C . ASN A 1 99 ? -21.533 -9.723 9.194 1.00 44.19 99 ASN A C 1
ATOM 726 O O . ASN A 1 99 ? -22.525 -9.678 8.466 1.00 44.19 99 ASN A O 1
ATOM 730 N N . ALA A 1 100 ? -21.025 -10.866 9.655 1.00 44.78 100 ALA A N 1
ATOM 731 C CA . ALA A 1 100 ? -21.806 -12.090 9.708 1.00 44.78 100 ALA A CA 1
ATOM 73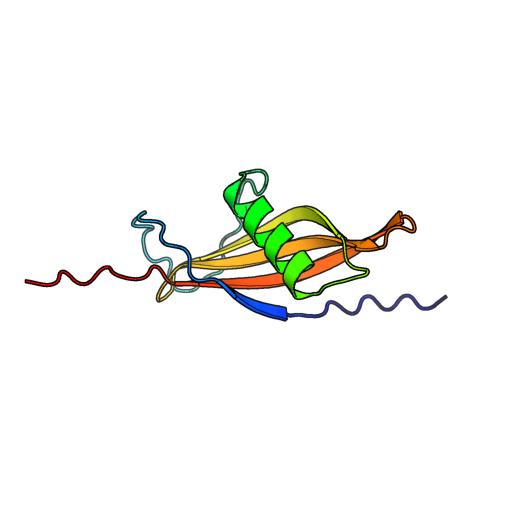2 C C . ALA A 1 100 ? -22.957 -11.831 10.689 1.00 44.78 100 ALA A C 1
ATOM 734 O O . ALA A 1 100 ? -22.836 -12.026 11.898 1.00 44.78 100 ALA A O 1
ATOM 735 N N . ARG A 1 101 ? -24.047 -11.253 10.180 1.00 42.78 101 ARG A N 1
ATOM 736 C CA . ARG A 1 101 ? -25.289 -11.094 10.923 1.00 42.78 101 ARG A CA 1
ATOM 737 C C . ARG A 1 101 ? -25.795 -12.508 11.171 1.00 42.78 101 ARG A C 1
ATOM 739 O O . ARG A 1 101 ? -26.089 -13.212 10.214 1.00 42.78 101 ARG A O 1
ATOM 746 N N . GLY A 1 102 ? -25.801 -12.910 12.441 1.00 48.09 102 GLY A N 1
ATOM 747 C CA . GLY A 1 102 ? -26.265 -14.219 12.873 1.00 48.09 102 GLY A CA 1
ATOM 748 C C . GLY A 1 102 ? -27.618 -14.548 12.255 1.00 48.09 102 GLY A C 1
ATOM 749 O O . GLY A 1 102 ? -28.578 -13.790 12.406 1.00 48.09 102 GLY A O 1
ATOM 750 N N . GLU A 1 103 ? -27.658 -15.662 11.540 1.00 40.84 103 GLU A N 1
ATOM 751 C CA . GLU A 1 103 ? -28.900 -16.346 11.226 1.00 40.84 103 GLU A CA 1
ATOM 752 C C . GLU A 1 103 ? -29.299 -17.095 12.504 1.00 40.84 103 GLU A C 1
ATOM 754 O O . GLU A 1 103 ? -28.577 -17.979 12.971 1.00 40.84 103 GLU A O 1
ATOM 759 N N . HIS A 1 104 ? -30.371 -16.608 13.132 1.00 37.88 104 HIS A N 1
ATOM 760 C CA . HIS A 1 104 ? -31.098 -17.288 14.202 1.00 37.88 104 HIS A CA 1
ATOM 761 C C . HIS A 1 104 ? -31.934 -18.432 13.631 1.00 37.88 104 HIS A C 1
ATOM 763 O O . HIS A 1 104 ? -32.481 -18.246 12.519 1.00 37.88 104 HIS A O 1
#

Foldseek 3Di:
DDPDPPQDEAEAEDEDADDDPDPADPFDWAWDPDCPDPVNQVVLQVVQVVVPPQKGFDGFPTWTWHGDQQIKIWTFTWIDGPVPDTDTHIYIYGYHNPPPPDDD

Sequence (104 aa):
MRTSCAAAILLIVAVAAAAAAVAADDGSWTPIGSVSGAHFQQLGQWVADDLGAPMRFYRVVSGKRQNAAGINYQFIVAMGNRVGVMDKYKVEVHVTVANARGEH